Protein 6LE1 (pdb70)

Sequence (87 aa):
SGLVPRGSHELSVDGLPPNLTRSALLLALQPLGPGLQEARLLPSPGPAPGQIALLKFSSHRAAAAKKALVEGQSHLCGEQVAVEWLK

Nearest PDB structures (foldseek):
  6le1-assembly1_A-2  TM=1.012E+00  e=7.890E-15  Homo sapiens
  7q4l-assembly1_A  TM=7.175E-01  e=2.365E-08  Homo sapiens
  4pg8-assembly1_B  TM=3.750E-01  e=7.319E-01  Staphylococcus aureus M1064
  7qri-assembly1_B  TM=4.265E-01  e=4.497E+00  Homo sapiens
  4pg7-assembly1_B  TM=3.446E-01  e=1.594E+00  Staphylococcus aureus M1064

Radius of gyration: 15.24 Å; Cα contacts (8 Å, |Δi|>4): 104; chains: 1; bounding box: 57×25×32 Å

Foldseek 3Di:
DPDDDDDPAFDKDWFADQPQDPVNVCVVLPVLDPQFDDKDWAFHDDDDTIIIIGTHGVDNVSRVSVVVVVVCVVPVPDPPRDDDDDD

Solvent-accessible surface area: 7286 Å² total

B-factor: mean 34.52, std 10.14, range [20.07, 81.58]

Structure (mmCIF, N/CA/C/O backbone):
data_6LE1
#
_entry.id   6LE1
#
_cell.length_a   44.615
_cell.length_b   44.615
_cell.length_c   111.332
_cell.angle_alpha   90.000
_cell.angle_beta   90.000
_cell.angle_gamma   90.000
#
_symmetry.space_group_name_H-M   'I 41'
#
loop_
_entity.id
_entity.type
_entity.pdbx_description
1 polymer 'Dead end protein homolog 1'
2 non-polymer GLYCEROL
3 non-polymer 'SULFATE ION'
4 water water
#
loop_
_atom_site.group_PDB
_atom_site.id
_atom_site.type_symbol
_atom_site.label_atom_id
_atom_site.label_alt_id
_atom_site.label_comp_id
_atom_site.label_asym_id
_atom_site.label_entity_id
_atom_site.label_seq_id
_atom_site.pdbx_PDB_ins_code
_atom_site.Cartn_x
_atom_site.Cartn_y
_atom_site.Cartn_z
_atom_site.occupancy
_atom_site.B_iso_or_equiv
_atom_site.auth_seq_id
_atom_site.auth_comp_id
_atom_site.auth_asym_id
_atom_site.auth_atom_id
_atom_site.pdbx_PDB_model_num
ATOM 1 N N . SER A 1 12 ? 56.653 11.907 32.041 1.00 69.25 12 SER A N 1
ATOM 2 C CA . SER A 1 12 ? 58.078 12.260 32.364 1.00 68.94 12 SER A CA 1
ATOM 3 C C . SER A 1 12 ? 58.104 13.359 33.432 1.00 67.50 12 SER A C 1
ATOM 4 O O . SER A 1 12 ? 58.325 14.532 33.057 1.00 68.91 12 SER A O 1
ATOM 7 N N . GLY A 1 13 ? 57.880 12.996 34.701 1.00 56.12 13 GLY A N 1
ATOM 8 C CA . GLY A 1 13 ? 57.779 13.964 35.807 1.00 53.02 13 GLY A CA 1
ATOM 9 C C . GLY A 1 13 ? 56.348 14.395 36.100 1.00 52.37 13 GLY A C 1
ATOM 10 O O . GLY A 1 13 ? 56.072 14.658 37.290 1.00 49.87 13 GLY A O 1
ATOM 11 N N . LEU A 1 14 ? 55.470 14.474 35.083 1.00 49.35 14 LEU A N 1
ATOM 12 C CA . LEU A 1 14 ? 54.084 15.021 35.209 1.00 49.47 14 LEU A CA 1
ATOM 13 C C . LEU A 1 14 ? 53.201 14.046 36.001 1.00 51.22 14 LEU A C 1
ATOM 14 O O . LEU A 1 14 ? 53.349 12.807 35.812 1.00 47.21 14 LEU A O 1
ATOM 19 N N . VAL A 1 15 ? 52.285 14.585 36.818 1.00 49.48 15 VAL A N 1
ATOM 20 C CA . VAL A 1 15 ? 51.237 13.774 37.509 1.00 52.26 15 VAL A CA 1
ATOM 21 C C . VAL A 1 15 ? 50.411 13.103 36.415 1.00 49.81 15 VAL A C 1
ATOM 22 O O . VAL A 1 15 ? 50.121 13.705 35.379 1.00 50.66 15 VAL A O 1
ATOM 26 N N . PRO A 1 16 ? 50.051 11.817 36.589 1.00 49.08 16 PRO A N 1
ATOM 27 C CA . PRO A 1 16 ? 49.175 11.149 35.628 1.00 49.76 16 PRO A CA 1
ATOM 28 C C . PRO A 1 16 ? 47.857 11.929 35.487 1.00 47.48 16 PRO A C 1
ATOM 29 O O . PRO A 1 16 ? 47.291 12.308 36.495 1.00 46.02 16 PRO A O 1
ATOM 33 N N . ARG A 1 17 ? 47.433 12.206 34.252 1.00 47.43 17 ARG A N 1
ATOM 34 C CA . ARG A 1 17 ? 46.081 12.750 33.950 1.00 44.88 17 ARG A CA 1
ATOM 35 C C . ARG A 1 17 ? 45.047 11.698 34.353 1.00 45.10 17 ARG A C 1
ATOM 36 O O . ARG A 1 17 ? 45.276 10.519 34.043 1.00 41.29 17 ARG A O 1
ATOM 44 N N . GLY A 1 18 ? 43.979 12.101 35.045 1.00 46.74 18 GLY A N 1
ATOM 45 C CA . GLY A 1 18 ? 42.781 11.263 35.230 1.00 46.02 18 GLY A CA 1
ATOM 46 C C . GLY A 1 18 ? 42.221 10.884 33.874 1.00 47.29 18 GLY A C 1
ATOM 47 O O . GLY A 1 18 ? 42.341 11.700 32.941 1.00 52.11 18 GLY A O 1
ATOM 48 N N . SER A 1 19 ? 41.656 9.689 33.735 1.00 45.82 19 SER A N 1
ATOM 49 C CA . SER A 1 19 ? 41.149 9.197 32.430 1.00 43.50 19 SER A CA 1
ATOM 50 C C . SER A 1 19 ? 39.733 9.752 32.207 1.00 39.75 19 SER A C 1
ATOM 51 O O . SER A 1 19 ? 38.961 9.827 33.200 1.00 35.72 19 SER A O 1
ATOM 54 N N . HIS A 1 20 ? 39.427 10.169 30.971 1.00 34.34 20 HIS A N 1
ATOM 55 C CA . HIS A 1 20 ? 38.104 10.707 30.550 1.00 32.63 20 HIS A CA 1
ATOM 56 C C . HIS A 1 20 ? 37.686 11.845 31.496 1.00 31.47 20 HIS A C 1
ATOM 57 O O . HIS A 1 20 ? 36.640 11.726 32.140 1.00 28.57 20 HIS A O 1
ATOM 72 N N . GLU A 1 22 ? 38.405 15.139 30.133 1.00 30.06 22 GLU A N 1
ATOM 73 C CA . GLU A 1 22 ? 38.575 16.240 29.166 1.00 29.28 22 GLU A CA 1
ATOM 74 C C . GLU A 1 22 ? 37.888 15.895 27.847 1.00 24.38 22 GLU A C 1
ATOM 75 O O . GLU A 1 22 ? 38.166 14.823 27.274 1.00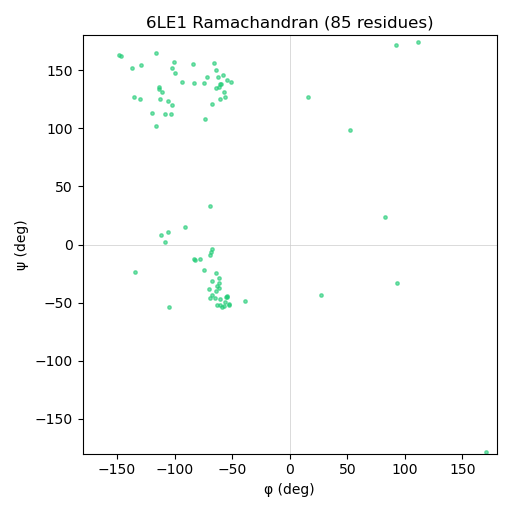 24.13 22 GLU A O 1
ATOM 81 N N . LEU A 1 23 ? 37.017 16.789 27.377 1.00 23.87 23 LEU A N 1
ATOM 82 C CA . LEU A 1 23 ? 36.352 16.618 26.069 1.00 26.05 23 LEU A CA 1
ATOM 83 C C . LEU A 1 23 ? 37.063 17.476 25.031 1.00 26.54 23 LEU A C 1
ATOM 84 O O . LEU A 1 23 ? 37.680 18.527 25.392 1.00 22.79 23 LEU A O 1
ATOM 89 N N . SER A 1 24 ? 37.045 16.927 23.815 1.00 27.45 24 SER A N 1
ATOM 90 C CA . SER A 1 24 ? 37.360 17.575 22.529 1.00 28.93 24 SER A CA 1
ATOM 91 C C . SER A 1 24 ? 36.046 17.894 21.809 1.00 26.96 24 SER A C 1
ATOM 92 O O . SER A 1 24 ? 35.301 16.946 21.509 1.00 27.74 24 SER A O 1
ATOM 95 N N . VAL A 1 25 ? 35.787 19.169 21.529 1.00 24.08 25 VAL A N 1
ATOM 96 C CA . VAL A 1 25 ? 34.653 19.635 20.685 1.00 23.69 25 VAL A CA 1
ATOM 97 C C . VAL A 1 25 ? 35.235 20.319 19.448 1.00 26.21 25 VAL A C 1
ATOM 98 O O . VAL A 1 25 ? 35.770 21.470 19.567 1.00 26.19 25 VAL A O 1
ATOM 102 N N . ASP A 1 26 ? 35.222 19.605 18.319 1.00 25.76 26 ASP A N 1
ATOM 103 C CA . ASP A 1 26 ? 35.865 20.062 17.065 1.00 27.07 26 ASP A CA 1
ATOM 104 C C . ASP A 1 26 ? 34.766 20.583 16.137 1.00 27.62 26 ASP A C 1
ATOM 105 O O . ASP A 1 26 ? 33.625 20.123 16.273 1.00 26.67 26 ASP A O 1
ATOM 110 N N . GLY A 1 27 ? 35.122 21.528 15.264 1.00 26.47 27 GLY A N 1
ATOM 111 C CA . GLY A 1 27 ? 34.256 22.044 14.199 1.00 28.82 27 GLY A CA 1
ATOM 112 C C . GLY A 1 27 ? 33.304 23.111 14.699 1.00 30.11 27 GLY A C 1
ATOM 113 O O . GLY A 1 27 ? 32.242 23.318 14.074 1.00 31.86 27 GLY A O 1
ATOM 114 N N . LEU A 1 28 ? 33.649 23.768 15.797 1.00 28.61 28 LEU A N 1
ATOM 115 C CA . LEU A 1 28 ? 32.966 25.011 16.224 1.00 27.08 28 LEU A CA 1
ATOM 116 C C . LEU A 1 28 ? 33.214 26.130 15.217 1.00 25.76 28 LEU A C 1
ATOM 117 O O . LEU A 1 28 ? 34.190 26.093 14.472 1.00 27.54 28 LEU A O 1
ATOM 122 N N . PRO A 1 29 ? 32.313 27.139 15.167 1.00 26.50 29 PRO A N 1
ATOM 123 C CA . PRO A 1 29 ? 32.448 28.277 14.256 1.00 26.41 29 PRO A CA 1
ATOM 124 C C . PRO A 1 29 ? 33.796 28.986 14.293 1.00 25.88 29 PRO A C 1
ATOM 125 O O . PRO A 1 29 ? 34.362 29.217 15.357 1.00 26.87 29 PRO A O 1
ATOM 129 N N . PRO A 1 30 ? 34.323 29.399 13.126 1.00 29.02 30 PRO A N 1
ATOM 130 C CA . PRO A 1 30 ? 35.702 29.866 13.038 1.00 33.18 30 PRO A CA 1
ATOM 131 C C . PRO A 1 30 ? 35.980 31.105 13.903 1.00 30.28 30 PRO A C 1
ATOM 132 O O . PRO A 1 30 ? 37.050 31.207 14.380 1.00 31.16 30 PRO A O 1
ATOM 136 N N . ASN A 1 31 ? 35.003 31.996 14.071 1.00 33.24 31 ASN A N 1
ATOM 137 C CA . ASN A 1 31 ? 35.223 33.316 14.708 1.00 33.11 31 ASN A CA 1
ATOM 138 C C . ASN A 1 31 ? 34.497 33.358 16.058 1.00 34.26 31 ASN A C 1
ATOM 139 O O . ASN A 1 31 ? 34.457 34.444 16.654 1.00 33.67 31 ASN A O 1
ATOM 144 N N . LEU A 1 32 ? 33.960 32.220 16.529 1.00 31.52 32 LEU A N 1
ATOM 145 C CA . LEU A 1 32 ? 33.343 32.100 17.877 1.00 31.43 32 LEU A CA 1
ATOM 146 C C . LEU A 1 32 ? 34.370 32.518 18.925 1.00 29.98 32 LEU A C 1
ATOM 147 O O . LEU A 1 32 ? 35.495 31.963 18.924 1.00 28.07 32 LEU A O 1
ATOM 152 N N . THR A 1 33 ? 33.978 33.443 19.788 1.00 30.39 33 THR A N 1
ATOM 153 C CA . THR A 1 33 ? 34.819 34.011 20.863 1.00 30.34 33 THR A CA 1
ATOM 154 C C . THR A 1 33 ? 34.778 33.097 22.095 1.00 30.44 33 THR A C 1
ATOM 155 O O . THR A 1 33 ? 33.796 32.337 22.283 1.00 30.83 33 THR A O 1
ATOM 159 N N . ARG A 1 34 ? 35.821 33.180 22.909 1.00 27.77 34 ARG A N 1
ATOM 160 C CA . ARG A 1 34 ? 35.921 32.437 24.183 1.00 31.98 34 ARG A CA 1
ATOM 161 C C . ARG A 1 34 ? 34.682 32.742 25.039 1.00 31.41 34 ARG A C 1
ATOM 162 O O . ARG A 1 34 ? 34.135 31.808 25.633 1.00 31.78 34 ARG A O 1
ATOM 170 N N . SER A 1 35 ? 34.264 34.005 25.120 1.00 28.85 35 SER A N 1
ATOM 171 C CA . SER A 1 35 ? 33.145 34.398 26.009 1.00 30.40 35 SER A CA 1
ATOM 172 C C . SER A 1 35 ? 31.819 33.839 25.471 1.00 27.75 35 SER A C 1
ATOM 173 O O . SER A 1 35 ? 31.012 33.415 26.298 1.00 27.05 35 SER A O 1
ATOM 176 N N . ALA A 1 36 ? 31.608 33.822 24.149 1.00 27.58 36 ALA A N 1
ATOM 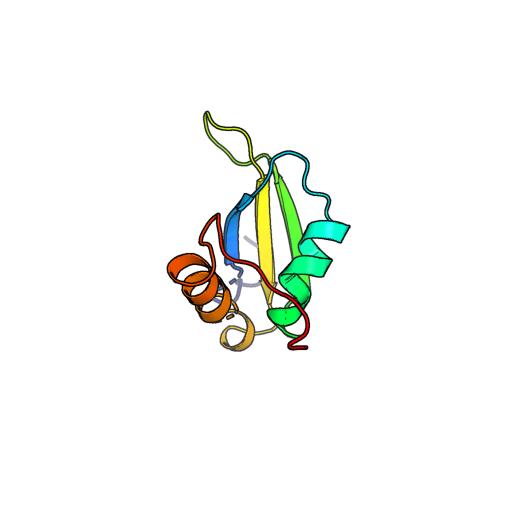177 C CA . ALA A 1 36 ? 30.400 33.268 23.487 1.00 27.81 36 ALA A CA 1
ATOM 178 C C . ALA A 1 36 ? 30.339 31.747 23.663 1.00 28.99 36 ALA A C 1
ATOM 179 O O . ALA A 1 36 ? 29.237 31.228 23.935 1.00 29.55 36 ALA A O 1
ATOM 181 N N . LEU A 1 37 ? 31.473 31.050 23.495 1.00 29.65 37 LEU A N 1
ATOM 182 C CA . LEU A 1 37 ? 31.573 29.590 23.766 1.00 29.59 37 LEU A CA 1
ATOM 183 C C . LEU A 1 37 ? 31.200 29.312 25.229 1.00 28.08 37 LEU A C 1
ATOM 184 O O . LEU A 1 37 ? 30.351 28.468 25.464 1.00 22.23 37 LEU A O 1
ATOM 189 N N . LEU A 1 38 ? 31.839 29.984 26.192 1.00 31.32 38 LEU A N 1
ATOM 190 C CA . LEU A 1 38 ? 31.589 29.692 27.629 1.00 30.12 38 LEU A CA 1
ATOM 191 C C . LEU A 1 38 ? 30.128 30.016 27.979 1.00 28.35 38 LEU A C 1
ATOM 192 O O . LEU A 1 38 ? 29.558 29.268 28.792 1.00 28.60 38 LEU A O 1
ATOM 197 N N . LEU A 1 39 ? 29.527 31.059 27.395 1.00 24.46 39 LEU A N 1
ATOM 198 C CA . LEU A 1 39 ? 28.077 31.340 27.621 1.00 25.04 39 LEU A CA 1
ATOM 199 C C . LEU A 1 39 ? 27.235 30.136 27.141 1.00 23.99 39 LEU A C 1
ATOM 200 O O . LEU A 1 39 ? 26.350 29.703 27.905 1.00 21.86 39 LEU A O 1
ATOM 205 N N . ALA A 1 40 ? 27.499 29.593 25.944 1.00 24.42 40 ALA A N 1
ATOM 206 C CA . ALA A 1 40 ? 26.764 28.444 25.349 1.00 26.14 40 ALA A CA 1
ATOM 207 C C . ALA A 1 40 ? 27.017 27.139 26.119 1.00 27.16 40 ALA A C 1
ATOM 208 O O . ALA A 1 40 ? 26.140 26.258 26.088 1.00 26.74 40 ALA A O 1
ATOM 210 N N . LEU A 1 41 ? 28.206 26.976 26.706 1.00 27.06 41 LEU A N 1
ATOM 211 C CA . LEU A 1 41 ? 28.611 25.761 27.466 1.00 30.40 41 LEU A CA 1
ATOM 212 C C . LEU A 1 41 ? 28.103 25.802 28.923 1.00 29.18 41 LEU A C 1
ATOM 213 O O . LEU A 1 41 ? 28.205 24.749 29.597 1.00 27.55 41 LEU A O 1
ATOM 218 N N . GLN A 1 42 ? 27.615 26.944 29.414 1.00 24.08 42 GLN A N 1
ATOM 219 C CA . GLN A 1 42 ? 27.097 27.102 30.814 1.00 27.24 42 GLN A CA 1
ATOM 220 C C . GLN A 1 42 ? 26.297 25.875 31.300 1.00 26.26 42 GLN A C 1
ATOM 221 O O . GLN A 1 42 ? 26.493 25.458 32.444 1.00 23.58 42 GLN A O 1
ATOM 227 N N . PRO A 1 43 ? 25.318 25.319 30.536 1.00 27.04 43 PRO A N 1
ATOM 228 C CA . PRO A 1 43 ? 24.502 24.185 31.014 1.00 27.62 43 PRO A CA 1
ATOM 229 C C . PRO A 1 43 ? 25.208 22.825 31.158 1.00 30.65 43 PRO A C 1
ATOM 230 O O . PRO A 1 43 ? 24.647 21.912 31.723 1.00 30.12 43 PRO A O 1
ATOM 234 N N . LEU A 1 44 ? 26.440 22.726 30.674 1.00 34.13 44 LEU A N 1
ATOM 235 C CA . LEU A 1 44 ? 27.312 21.550 30.905 1.00 36.34 44 LEU A CA 1
ATOM 236 C C . LEU A 1 44 ? 27.681 21.482 32.384 1.00 35.82 44 LEU A C 1
ATOM 237 O O . LEU A 1 44 ? 28.347 20.536 32.769 1.00 33.73 44 LEU A O 1
ATOM 242 N N . GLY A 1 45 ? 27.268 22.469 33.173 1.00 39.89 45 GLY A N 1
ATOM 243 C CA . GLY A 1 45 ? 27.185 22.347 34.640 1.00 37.74 45 GLY A CA 1
AT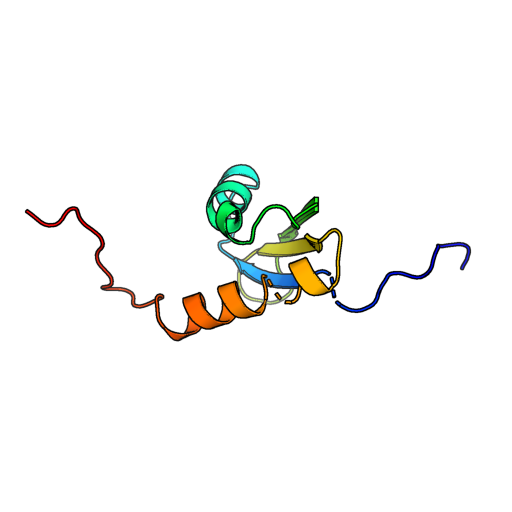OM 244 C C . GLY A 1 45 ? 28.465 22.820 35.303 1.00 36.98 45 GLY A C 1
ATOM 245 O O . GLY A 1 45 ? 29.454 23.104 34.637 1.00 37.02 45 GLY A O 1
ATOM 246 N N . PRO A 1 46 ? 28.460 22.920 36.647 1.00 38.14 46 PRO A N 1
ATOM 247 C CA . PRO A 1 46 ? 29.604 23.470 37.377 1.00 35.61 46 PRO A CA 1
ATOM 248 C C . PRO A 1 46 ? 30.884 22.614 37.366 1.00 35.03 46 PRO A C 1
ATOM 249 O O . PRO A 1 46 ? 31.880 23.083 37.844 1.00 35.14 46 PRO A O 1
ATOM 253 N N . GLY A 1 47 ? 30.843 21.393 36.831 1.00 33.26 47 GLY A N 1
ATOM 254 C CA . GLY A 1 47 ? 32.050 20.551 36.677 1.00 34.92 47 GLY A CA 1
ATOM 255 C C . GLY A 1 47 ? 33.109 21.130 35.726 1.00 32.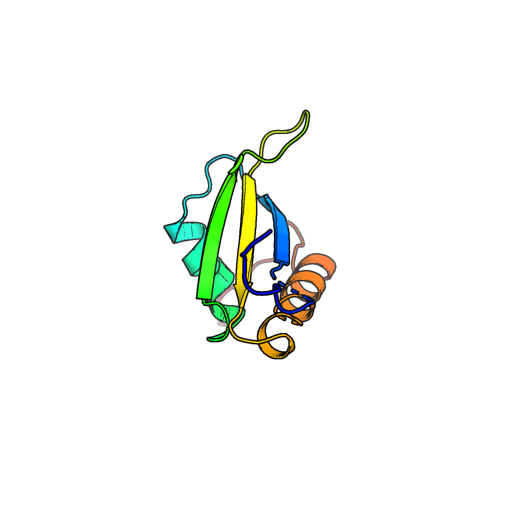34 47 GLY A C 1
ATOM 256 O O . GLY A 1 47 ? 34.302 20.735 35.876 1.00 27.84 47 GLY A O 1
ATOM 257 N N . LEU A 1 48 ? 32.712 21.995 34.773 1.00 30.08 48 LEU A N 1
ATOM 258 C CA . LEU A 1 48 ? 33.635 22.577 33.764 1.00 31.32 48 LEU A CA 1
ATOM 259 C C . LEU A 1 48 ? 34.619 23.519 34.451 1.00 31.52 48 LEU A C 1
ATOM 260 O O . LEU A 1 48 ? 34.173 24.536 35.020 1.00 32.72 48 LEU A O 1
ATOM 265 N N . GLN A 1 49 ? 35.913 23.226 34.329 1.00 32.45 49 GLN A N 1
ATOM 266 C CA . GLN A 1 49 ? 37.018 23.878 35.083 1.00 33.88 49 GLN A CA 1
ATOM 267 C C . GLN A 1 49 ? 37.793 24.849 34.178 1.00 34.16 49 GLN A C 1
ATOM 268 O O . GLN A 1 49 ? 38.029 26.014 34.608 1.00 30.61 49 GLN A O 1
ATOM 274 N N . GLU A 1 50 ? 38.273 24.357 33.024 1.00 32.47 50 GLU A N 1
ATOM 275 C CA . GLU A 1 50 ? 39.085 25.132 32.038 1.00 31.89 50 GLU A CA 1
ATOM 276 C C . GLU A 1 50 ? 38.595 24.826 30.620 1.00 30.13 50 GLU A C 1
ATOM 277 O O . GLU A 1 50 ? 38.083 23.696 30.361 1.00 28.09 50 GLU A O 1
ATOM 283 N N . ALA A 1 51 ? 38.785 25.796 29.735 1.00 26.56 51 ALA A N 1
ATOM 284 C CA . ALA A 1 51 ? 38.480 25.715 28.293 1.00 26.68 51 ALA A CA 1
ATOM 285 C C . ALA A 1 51 ? 39.653 26.304 27.517 1.00 26.55 51 ALA A C 1
ATOM 286 O O . ALA A 1 51 ? 40.051 27.461 27.814 1.00 28.02 51 ALA A O 1
ATOM 288 N N . ARG A 1 52 ? 40.183 25.544 26.558 1.00 27.98 52 ARG A N 1
ATOM 289 C CA . ARG A 1 52 ? 41.148 26.057 25.557 1.00 26.23 52 ARG A CA 1
ATOM 290 C C . ARG A 1 52 ? 40.487 26.023 24.183 1.00 27.05 52 ARG A C 1
ATOM 291 O O . ARG A 1 52 ? 39.845 25.036 23.833 1.00 26.47 52 ARG A O 1
ATOM 299 N N . LEU A 1 53 ? 40.625 27.108 23.451 1.00 25.97 53 LEU A N 1
ATOM 300 C CA . LEU A 1 53 ? 40.019 27.274 22.121 1.00 31.28 53 LEU A CA 1
ATOM 301 C C . LEU A 1 53 ? 41.147 27.488 21.11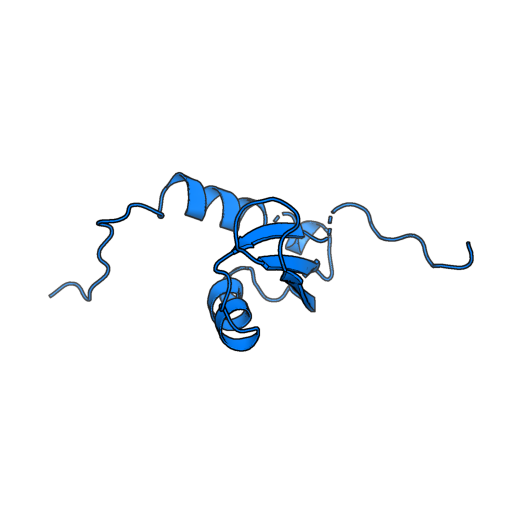0 1.00 32.67 53 LEU A C 1
ATOM 302 O O . LEU A 1 53 ? 41.854 28.481 21.250 1.00 33.47 53 LEU A O 1
ATOM 307 N N . LEU A 1 54 ? 41.359 26.532 20.198 1.00 35.54 54 LEU A N 1
ATOM 308 C CA . LEU A 1 54 ? 42.338 26.632 19.082 1.00 34.66 54 LEU A CA 1
ATOM 309 C C . LEU A 1 54 ? 41.636 26.602 17.732 1.00 29.05 54 LEU A C 1
ATOM 310 O O . LEU A 1 54 ? 40.505 26.153 17.648 1.00 25.33 54 LEU A O 1
ATOM 315 N N . PRO A 1 55 ? 42.336 26.985 16.639 1.00 29.53 55 PRO A N 1
ATOM 316 C CA . PRO A 1 55 ? 41.897 26.670 15.279 1.00 29.75 55 PRO A CA 1
ATOM 317 C C . PRO A 1 55 ? 41.796 25.145 15.079 1.00 30.42 55 PRO A C 1
ATOM 318 O O . PRO A 1 55 ? 42.621 24.410 15.613 1.00 28.58 55 PRO A O 1
ATOM 322 N N . SER A 1 56 ? 40.750 24.670 14.404 1.00 29.60 56 SER A N 1
ATOM 323 C CA . SER A 1 56 ? 40.548 23.217 14.229 1.00 33.01 56 SER A CA 1
ATOM 324 C C . SER A 1 56 ? 41.557 22.747 13.192 1.00 31.89 56 SER A C 1
ATOM 325 O O . SER A 1 56 ? 41.881 23.453 12.247 1.00 31.60 56 SER A O 1
ATOM 328 N N . PRO A 1 57 ? 42.178 21.576 13.404 1.00 33.40 57 PRO A N 1
ATOM 329 C CA . PRO A 1 57 ? 43.032 20.998 12.369 1.00 30.72 57 PRO A CA 1
ATOM 330 C C . PRO A 1 57 ? 42.189 20.662 11.127 1.00 29.62 57 PRO A C 1
ATOM 331 O O . PRO A 1 57 ? 41.016 20.347 11.258 1.00 30.60 57 PRO A O 1
ATOM 335 N N . GLY A 1 58 ? 42.793 20.723 9.947 1.00 29.24 58 GLY A N 1
ATOM 336 C CA . GLY A 1 58 ? 42.207 20.126 8.737 1.00 31.94 58 GLY A CA 1
ATOM 337 C C . GLY A 1 58 ? 41.776 21.179 7.733 1.00 31.10 58 GLY A C 1
ATOM 338 O O . GLY A 1 58 ? 41.866 22.368 7.999 1.00 34.12 58 GLY A O 1
ATOM 339 N N . PRO A 1 59 ? 41.334 20.758 6.532 1.00 30.29 59 PRO A N 1
ATOM 340 C CA . PRO A 1 59 ? 41.049 21.692 5.447 1.00 30.62 59 PRO A CA 1
ATOM 341 C C . PRO A 1 59 ? 39.942 22.723 5.729 1.00 31.20 59 PRO A C 1
ATOM 342 O O . PRO A 1 5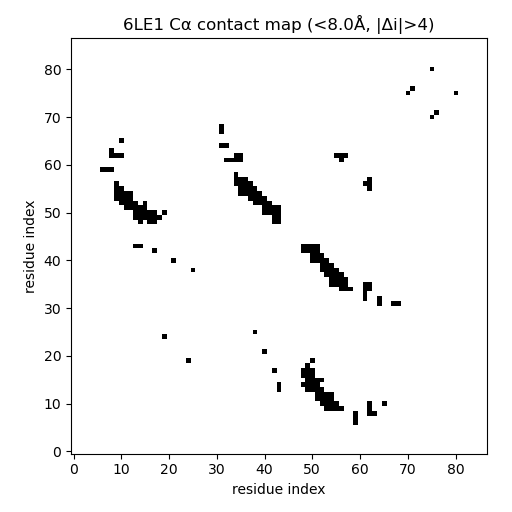9 ? 40.032 23.801 5.149 1.00 33.26 59 PRO A O 1
ATOM 346 N N . ALA A 1 60 ? 38.955 22.410 6.577 1.00 27.74 60 ALA A N 1
ATOM 347 C CA . ALA A 1 60 ? 37.741 23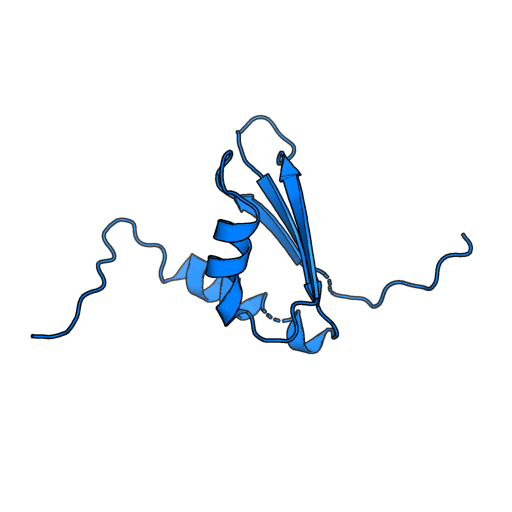.251 6.773 1.00 27.63 60 ALA A CA 1
ATOM 348 C C . ALA A 1 60 ? 37.916 24.226 7.946 1.00 27.29 60 ALA A C 1
ATOM 349 O O . ALA A 1 60 ? 38.437 23.864 8.998 1.00 24.61 60 ALA A O 1
ATOM 351 N N . PRO A 1 61 ? 37.438 25.491 7.830 1.00 28.00 61 PRO A N 1
ATOM 352 C CA . PRO A 1 61 ? 37.586 26.468 8.905 1.00 26.76 61 PRO A CA 1
ATOM 353 C C . PRO A 1 61 ? 36.848 26.000 10.164 1.00 25.68 61 PRO A C 1
ATOM 354 O O . PRO A 1 61 ? 35.829 25.347 10.068 1.00 25.00 61 PRO A O 1
ATOM 358 N N . GLY A 1 62 ? 37.407 26.295 11.328 1.00 24.05 62 GLY A N 1
ATOM 359 C CA . GLY A 1 62 ? 36.727 25.985 12.583 1.00 25.46 62 GLY A CA 1
ATOM 360 C C . GLY A 1 62 ? 37.628 26.191 13.768 1.00 24.32 62 GLY A C 1
ATOM 361 O O . GLY A 1 62 ? 38.771 26.633 13.581 1.00 22.94 62 GLY A O 1
ATOM 362 N N . GLN A 1 63 ? 37.094 25.910 14.953 1.00 23.83 63 GLN A N 1
ATOM 363 C CA . GLN A 1 63 ? 37.879 25.845 16.198 1.00 23.66 63 GLN A CA 1
ATOM 364 C C . GLN A 1 63 ? 37.540 24.520 16.864 1.00 26.39 63 GLN A C 1
ATOM 365 O O . GLN A 1 63 ? 36.428 23.967 16.637 1.00 25.86 63 GLN A O 1
ATOM 371 N N . ILE A 1 64 ? 38.488 24.056 17.658 1.00 26.45 64 ILE A N 1
ATOM 372 C CA . ILE A 1 64 ? 38.343 22.933 18.614 1.00 25.34 64 ILE A CA 1
ATOM 373 C C . ILE A 1 64 ? 38.488 23.525 20.016 1.00 26.45 64 ILE A C 1
ATOM 374 O O . ILE A 1 64 ? 39.357 24.428 20.229 1.00 24.93 64 ILE A O 1
ATOM 379 N N . ALA A 1 65 ? 37.602 23.108 20.926 1.00 26.11 65 ALA A N 1
ATOM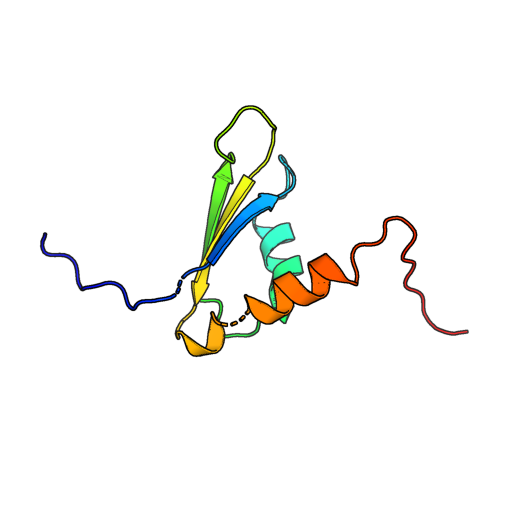 380 C CA . ALA A 1 65 ? 37.618 23.525 22.341 1.00 23.37 65 ALA A CA 1
ATOM 381 C C . ALA A 1 65 ? 38.016 22.311 23.149 1.00 24.16 65 ALA A C 1
ATOM 382 O O . ALA A 1 65 ? 37.454 21.215 22.887 1.00 25.64 65 ALA A O 1
ATOM 384 N N . LEU A 1 66 ? 38.980 22.499 24.049 1.00 23.40 66 LEU A N 1
ATOM 385 C CA . LEU A 1 66 ? 39.382 21.476 25.029 1.00 25.39 66 LEU A CA 1
ATOM 386 C C . LEU A 1 66 ? 38.777 21.858 26.366 1.00 24.62 66 LEU A C 1
ATOM 387 O O . LEU A 1 66 ? 39.139 22.932 26.904 1.00 23.92 66 LEU A O 1
ATOM 392 N N . LEU A 1 67 ? 37.830 21.030 26.814 1.00 24.46 67 LEU A N 1
ATOM 393 C CA . LEU A 1 67 ? 36.984 21.269 28.004 1.00 25.74 67 LEU A CA 1
ATOM 394 C C . LEU A 1 67 ? 37.399 20.321 29.117 1.00 27.13 67 LEU A C 1
ATOM 395 O O . LEU A 1 67 ? 37.173 19.105 28.988 1.00 29.56 67 LEU A O 1
ATOM 400 N N . LYS A 1 68 ? 37.974 20.867 30.182 1.00 28.09 68 LYS A N 1
ATOM 401 C CA . LYS A 1 68 ? 38.501 20.066 31.309 1.00 27.26 68 LYS A CA 1
ATOM 402 C C . LYS A 1 68 ? 37.559 20.189 32.522 1.00 26.18 68 LYS A C 1
ATOM 403 O O . LYS A 1 68 ? 37.347 21.315 33.033 1.00 22.24 68 LYS A O 1
ATOM 409 N N . PHE A 1 69 ? 37.081 19.038 33.001 1.00 22.94 69 PHE A N 1
ATOM 410 C CA . PHE A 1 69 ? 36.115 18.914 34.113 1.00 26.10 69 PHE A CA 1
ATOM 411 C C . PHE A 1 69 ? 36.879 18.547 35.395 1.00 28.49 69 PHE A C 1
ATOM 412 O O . PHE A 1 69 ? 37.992 17.987 35.310 1.00 32.09 69 PHE A O 1
ATOM 420 N N . SER A 1 70 ? 36.301 18.846 36.555 1.00 28.67 70 SER A N 1
ATOM 421 C CA . SER A 1 70 ? 36.860 18.511 37.893 1.00 28.45 70 SER A CA 1
ATOM 422 C C . SER A 1 70 ? 36.632 17.029 38.240 1.00 28.91 70 SER A C 1
ATOM 423 O O . SER A 1 70 ? 37.266 16.553 39.192 1.00 31.18 70 SER A O 1
ATOM 426 N N . SER A 1 71 ? 35.789 16.303 37.509 1.00 25.14 71 SER A N 1
ATOM 427 C CA . SER A 1 71 ? 35.639 14.841 37.699 1.00 27.60 71 SER A CA 1
ATOM 428 C C . SER A 1 71 ? 35.332 14.183 36.365 1.00 27.16 71 SER A C 1
ATOM 429 O O . SER A 1 71 ? 34.926 14.880 35.438 1.00 30.23 71 SER A O 1
ATOM 432 N N . HIS A 1 72 ? 35.533 12.873 36.291 1.00 27.67 72 HIS A N 1
ATOM 433 C CA . HIS A 1 72 ? 35.025 12.041 35.182 1.00 28.15 72 HIS A CA 1
ATOM 434 C C . HIS A 1 72 ? 33.484 12.128 35.171 1.00 26.45 72 HIS A C 1
ATOM 435 O O . HIS A 1 72 ? 32.930 12.164 34.097 1.00 26.76 72 HIS A O 1
ATOM 442 N N . ARG A 1 73 ? 32.819 12.173 36.324 1.00 28.03 73 ARG A N 1
ATOM 443 C CA . ARG A 1 73 ? 31.325 12.181 36.410 1.00 29.93 73 ARG A CA 1
ATOM 444 C C . ARG A 1 73 ? 30.816 13.467 35.727 1.00 28.43 73 ARG A C 1
ATOM 445 O O . ARG A 1 73 ? 30.037 13.354 34.800 1.00 26.33 73 ARG A O 1
ATOM 453 N N . ALA A 1 74 ? 31.332 14.640 36.096 1.00 29.81 74 ALA A N 1
ATOM 454 C CA . ALA A 1 74 ? 31.018 15.931 35.427 1.00 29.81 74 ALA A CA 1
ATOM 455 C C . ALA A 1 74 ? 31.283 15.840 33.915 1.00 28.43 74 ALA A C 1
ATOM 456 O O . ALA A 1 74 ? 30.399 16.257 33.146 1.00 28.33 74 ALA A O 1
ATOM 458 N N . ALA A 1 75 ? 32.421 15.273 33.475 1.00 30.07 75 ALA A N 1
ATOM 459 C CA . ALA A 1 75 ? 32.808 15.200 32.042 1.00 26.13 75 ALA A CA 1
ATOM 460 C C . ALA A 1 75 ? 31.834 14.310 31.247 1.00 24.52 75 ALA A C 1
ATOM 461 O O . ALA A 1 75 ? 31.404 14.690 30.128 1.00 23.31 75 ALA A O 1
ATOM 463 N N . ALA A 1 76 ? 31.497 13.146 31.782 1.00 22.70 76 ALA A N 1
ATOM 464 C CA . ALA A 1 76 ? 30.620 12.165 31.110 1.00 21.74 76 ALA A CA 1
ATOM 465 C C . ALA A 1 76 ? 29.197 12.727 31.046 1.00 20.07 76 ALA A C 1
ATOM 466 O O . ALA A 1 76 ? 28.540 12.618 30.008 1.00 20.61 76 ALA A O 1
ATOM 476 N N . ALA A 1 78 ? 28.525 15.838 30.743 1.00 22.95 78 ALA A N 1
ATOM 477 C CA . ALA A 1 78 ? 28.659 16.952 29.786 1.00 24.18 78 ALA A CA 1
ATOM 478 C C . ALA A 1 78 ? 28.678 16.354 28.389 1.00 25.34 78 ALA A C 1
ATOM 479 O O . ALA A 1 78 ? 28.004 16.911 27.496 1.00 23.41 78 ALA A O 1
ATOM 481 N N . LYS A 1 79 ? 29.419 15.260 28.215 1.00 27.29 79 LYS A N 1
ATOM 482 C CA . LYS A 1 79 ? 29.524 14.603 26.894 1.00 28.33 79 LYS A CA 1
ATOM 483 C C . LYS A 1 79 ? 28.128 14.136 26.440 1.00 28.61 79 LYS A C 1
ATOM 484 O O . LYS A 1 79 ? 27.750 14.419 25.296 1.00 25.96 79 LYS A O 1
ATOM 490 N N . LYS A 1 80 ? 27.413 13.396 27.283 1.00 27.90 80 LYS A N 1
ATOM 491 C CA . LYS A 1 80 ? 26.038 12.927 26.959 1.00 30.58 80 LYS A CA 1
ATOM 492 C C . LYS A 1 80 ? 25.196 14.145 26.551 1.00 28.76 80 LYS A C 1
ATOM 493 O O . LYS A 1 80 ? 24.591 14.124 25.470 1.00 26.51 80 LYS A O 1
ATOM 499 N N . ALA A 1 81 ? 25.194 15.192 27.370 1.00 27.70 81 ALA A N 1
ATOM 500 C CA . ALA A 1 81 ? 24.305 16.361 27.188 1.00 27.61 81 ALA A CA 1
ATOM 501 C C . ALA A 1 81 ? 24.555 16.937 25.796 1.00 27.34 81 ALA A C 1
ATOM 502 O O . ALA A 1 81 ? 23.590 17.008 25.023 1.00 27.92 81 ALA A O 1
ATOM 504 N N . LEU A 1 82 ? 25.820 17.231 25.459 1.00 29.96 82 LEU A N 1
ATOM 505 C CA . LEU A 1 82 ? 26.219 17.778 24.131 1.00 28.80 82 LEU A CA 1
ATOM 506 C C . LEU A 1 82 ? 25.746 16.866 23.001 1.00 28.53 82 LEU A C 1
ATOM 507 O O . LEU A 1 82 ? 25.235 17.397 22.013 1.00 30.79 82 LEU A O 1
ATOM 512 N N . VAL A 1 83 ? 26.007 15.558 23.096 1.00 28.12 83 VAL A N 1
ATOM 513 C CA . VAL A 1 83 ? 25.668 14.586 22.010 1.00 29.31 83 VAL A CA 1
ATOM 514 C C . VAL A 1 83 ? 24.141 14.520 21.823 1.00 27.60 83 VAL A C 1
ATOM 515 O O . VAL A 1 83 ? 23.674 14.463 20.667 1.00 29.30 83 VAL A O 1
ATOM 519 N N . GLU A 1 84 ? 23.371 14.543 22.898 1.00 27.07 84 GLU A N 1
ATOM 520 C CA . GLU A 1 84 ? 21.887 14.446 22.803 1.00 27.48 84 GLU A CA 1
ATOM 521 C C . GLU A 1 84 ? 21.336 15.717 22.172 1.00 28.96 84 GLU A C 1
ATOM 522 O O . GLU A 1 84 ? 20.528 15.595 21.252 1.00 28.28 84 GLU A O 1
ATOM 528 N N . GLY A 1 85 ? 21.798 16.885 22.625 1.00 30.92 85 GLY A N 1
ATOM 529 C CA . GLY A 1 85 ? 21.429 18.180 22.028 1.00 32.80 85 GLY A CA 1
ATOM 530 C C . GLY A 1 85 ? 21.683 18.180 20.532 1.00 34.63 85 GLY A C 1
ATOM 531 O O . GLY A 1 85 ? 20.766 18.529 19.776 1.00 33.70 85 GLY A O 1
ATOM 532 N N . GLN A 1 86 ? 22.895 17.799 20.133 1.00 35.74 86 GLN A N 1
ATOM 533 C CA . GLN A 1 86 ? 23.369 17.705 18.721 1.00 40.40 86 GLN A CA 1
ATOM 534 C C . GLN A 1 86 ? 22.469 16.817 17.849 1.00 37.33 86 GLN A C 1
ATOM 535 O O . GLN A 1 86 ? 22.213 17.169 16.690 1.00 36.00 86 GLN A O 1
ATOM 541 N N . SER A 1 87 ? 22.083 15.651 18.351 1.00 35.38 87 SER A N 1
ATOM 542 C CA . SER A 1 87 ? 21.377 14.629 17.545 1.00 35.76 87 SER A CA 1
ATOM 543 C C . SER A 1 87 ? 19.868 14.936 17.471 1.00 36.50 87 SER A C 1
ATOM 544 O O . SER A 1 87 ? 19.183 14.248 16.695 1.00 38.46 87 SER A O 1
ATOM 547 N N . HIS A 1 88 ? 19.344 15.834 18.283 1.00 34.38 88 HIS A N 1
ATOM 548 C CA . HIS A 1 88 ? 17.918 16.087 18.292 1.00 35.25 88 HIS A CA 1
ATOM 549 C C . HIS A 1 88 ? 17.446 17.506 18.288 1.00 35.89 88 HIS A C 1
ATOM 550 O O . HIS A 1 88 ? 16.363 17.729 17.902 1.00 38.35 88 HIS A O 1
ATOM 557 N N . LEU A 1 89 ? 18.251 18.449 18.734 1.00 34.36 89 LEU A N 1
ATOM 558 C CA . LEU A 1 89 ? 17.843 19.834 18.842 1.00 37.13 89 LEU A CA 1
ATOM 559 C C . LEU A 1 89 ? 18.459 20.771 17.858 1.00 38.48 89 LEU A C 1
ATOM 560 O O . LEU A 1 89 ? 18.178 21.930 17.874 1.00 42.35 89 LEU A O 1
ATOM 565 N N . CYS A 1 90 ? 19.266 20.247 16.971 1.00 45.25 90 CYS A N 1
ATOM 566 C CA . CYS A 1 90 ? 19.956 21.072 16.021 1.00 46.63 90 CYS A CA 1
ATOM 567 C C . CYS A 1 90 ? 19.314 21.365 14.668 1.00 45.67 90 CYS A C 1
ATOM 568 O O . CYS A 1 90 ? 19.970 21.868 13.805 1.00 45.28 90 CYS A O 1
ATOM 571 N N . GLY A 1 91 ? 18.030 21.111 14.523 1.00 44.69 91 GLY A N 1
ATOM 572 C CA . GLY A 1 91 ? 17.305 21.431 13.304 1.00 47.81 91 GLY A CA 1
ATOM 573 C C . GLY A 1 91 ? 17.454 22.883 12.913 1.00 48.82 91 GLY A C 1
ATOM 574 O O . GLY A 1 91 ? 17.416 23.781 13.730 1.00 43.95 91 GLY A O 1
ATOM 575 N N . GLU A 1 92 ? 17.571 23.121 11.625 1.00 54.38 92 GLU A N 1
ATOM 576 C CA . GLU A 1 92 ? 17.876 24.498 11.141 1.00 57.36 92 GLU A CA 1
ATOM 577 C C . GLU A 1 92 ? 16.621 25.383 11.255 1.00 55.40 92 GLU A C 1
ATOM 578 O O . GLU A 1 92 ? 16.777 26.608 11.327 1.00 53.52 92 GLU A O 1
ATOM 584 N N . GLN A 1 93 ? 15.424 24.796 11.306 1.00 49.26 93 GLN A N 1
ATOM 585 C CA . GLN A 1 93 ? 14.144 25.549 11.392 1.00 50.08 93 GLN A CA 1
ATOM 586 C C . GLN A 1 93 ? 13.563 25.455 12.816 1.00 42.52 93 GLN A C 1
ATOM 587 O O . GLN A 1 93 ? 12.418 25.874 12.998 1.00 34.12 93 GLN A O 1
ATOM 593 N N . VAL A 1 94 ? 14.328 24.942 13.791 1.00 35.13 94 VAL A N 1
ATOM 594 C CA . VAL A 1 94 ? 13.948 24.947 15.236 1.00 33.57 94 VAL A CA 1
ATOM 595 C C . VAL A 1 94 ? 13.782 26.410 15.670 1.00 33.17 94 VAL A C 1
ATOM 596 O O . VAL A 1 94 ? 14.720 27.204 15.427 1.00 33.15 94 VAL A O 1
ATOM 600 N N . ALA A 1 95 ? 12.620 26.755 16.236 1.00 31.81 95 ALA A N 1
ATOM 601 C CA . ALA A 1 95 ? 12.239 28.130 16.643 1.00 30.82 95 ALA A CA 1
ATOM 602 C C . ALA A 1 95 ? 11.719 28.085 18.085 1.00 29.63 95 ALA A C 1
ATOM 603 O O . ALA A 1 95 ? 10.817 27.270 18.386 1.00 28.38 95 ALA A O 1
ATOM 605 N N . VAL A 1 96 ? 12.316 28.902 18.947 1.00 28.51 96 VAL A N 1
ATOM 606 C CA . VAL A 1 96 ? 12.019 28.986 20.402 1.00 27.13 96 VAL A CA 1
ATOM 607 C C . VAL A 1 96 ? 11.386 30.353 20.652 1.00 28.82 96 VAL A C 1
ATOM 608 O O . VAL A 1 96 ? 12.017 31.362 20.329 1.00 25.19 96 VAL A O 1
ATOM 612 N N . GLU A 1 97 ? 10.210 30.377 21.257 1.00 28.22 97 GLU A N 1
ATOM 613 C CA . GLU A 1 97 ? 9.536 31.643 21.617 1.00 32.98 97 GLU A CA 1
ATOM 614 C C . GLU A 1 97 ? 8.733 31.396 22.900 1.00 32.49 97 GLU A C 1
ATOM 615 O O . GLU A 1 97 ? 8.554 30.210 23.292 1.00 29.88 97 GLU A O 1
ATOM 621 N N . TRP A 1 98 ? 8.343 32.481 23.567 1.00 30.16 98 TRP A N 1
ATOM 622 C CA . TRP A 1 98 ? 7.362 32.445 24.675 1.00 30.33 98 TRP A CA 1
ATOM 623 C C . TRP A 1 98 ? 6.057 31.919 24.101 1.00 32.48 98 TRP A C 1
ATOM 624 O O . TRP A 1 98 ? 5.703 32.319 22.995 1.00 35.87 98 TRP A O 1
ATOM 635 N N . LEU A 1 99 ? 5.407 31.004 24.808 1.00 35.31 99 LEU A N 1
ATOM 636 C CA . LEU A 1 99 ? 4.045 30.550 24.458 1.00 40.41 99 LEU A CA 1
ATOM 637 C C . LEU A 1 99 ? 3.033 31.650 24.817 1.00 45.40 99 LEU A C 1
ATOM 638 O O . LEU A 1 99 ? 2.781 31.852 26.013 1.00 42.43 99 LEU A O 1
ATOM 643 N N . LYS A 1 100 ? 2.469 32.318 23.808 1.00 52.65 100 LYS A N 1
ATOM 644 C CA . LYS A 1 100 ? 1.350 33.292 23.958 1.00 58.31 100 LYS A CA 1
ATOM 645 C C . LYS A 1 100 ? 0.055 32.539 24.309 1.00 55.19 100 LYS A C 1
ATOM 646 O O . LYS A 1 100 ? -0.197 31.409 23.851 1.00 45.14 100 LYS A O 1
#

CATH classification: 3.30.70.330

GO terms:
  GO:0061158 3'-UTR-mediated mRNA destabilization (P, IDA)
  GO:0005515 protein binding (F, IPI)
  GO:0005654 nucleoplasm (C, IDA)
  GO:0005829 cytosol (C, IDA)
  GO:0005634 nucleus (C, IDA)
  GO:0005737 cytoplasm (C, IDA)
  GO:0003730 mRNA 3'-UTR binding (F, IDA)
  GO:0060965 negative regulation of miRNA-mediated gene silencing (P, IDA)

Organism: Homo sapiens (NCBI:txid9606)

Secondary structure (DSSP, 8-state):
--SPPPPP--EEEEEE-TT--HHHHHHHHGGG-TTEEEEEEEEPSSSS--EEEEEEESSHHHH--HHHHHHHHHHS--TT-------

InterPro domains:
  IPR000504 RNA recognition motif domain [PF00076] (60-121)
  IPR000504 RNA recognition motif domain [PS50102] (58-136)
  IPR000504 RNA recognition motif domain [SM00360] (59-132)
  IPR000504 RNA recognition motif domain [SM00360] (139-214)
  IPR012677 Nucleotide-binding alpha-beta plait domain superfamily [G3DSA:3.30.70.330] (39-138)
  IPR012677 Nucleotide-binding alpha-beta plait domain superfamily [G3DSA:3.30.70.330] (139-216)
  IPR034414 Dead end protein 1, RNA recognition motif 1 [cd12487] (57-134)
  IPR035979 RNA-binding domain superfamily [SSF54928] (56-218)
  IPR044448 DND1, double-stranded RNA binding domain [cd20313] (254-333)